Protein AF-A0AA85IZU8-F1 (afdb_monomer)

Foldseek 3Di:
DPPDDPPAQEDEDADLPLPDPPDPDDPNHAYFYPVQVVVCVVVVHNDDRVVGHNDNDPPPPPPPPPPDDD

Nearest PDB structures (foldseek):
  2cou-assembly1_A  TM=8.149E-01  e=1.858E-02  Mus musculus
  8esr-assembly1_n  TM=7.779E-01  e=1.255E-01  Schizosaccharomyces pombe
  8fks-assembly1_SM  TM=7.566E-01  e=1.347E-01  Homo sapiens
  8tlq-assembly1_B  TM=6.064E-01  e=1.170E-01  Saccharomyces cerevisiae
  2d8m-assembly1_A  TM=4.929E-01  e=6.859E-01  Homo sapiens

Radius of gyration: 17.78 Å; Cα contacts (8 Å, |Δi|>4): 52; chains: 1; bounding box: 58×38×28 Å

Sequence (70 aa):
MSDLDSSVTHIVYLNNSKQDPVLPVNKNCFQISASWIWQSIKKSVCLPESQFKIIKQRVCQTSDDNTCHS

pLDDT: mean 74.41, std 18.05, range [40.66, 97.25]

Secondary structure (DSSP, 8-state):
-----TT--EEEES---TTS------TT-EEEETHHHHHHHHHTS---GGGGB-----------------

Organism: Trichobilharzia regenti (NCBI:txid157069)

Solvent-accessible surface area (backbone atoms only — not comparable to full-atom values): 4870 Å² total; per-residue (Å²): 126,86,85,72,63,88,84,56,50,69,47,72,35,87,61,94,53,94,75,68,78,81,71,94,65,61,94,78,42,46,58,30,37,47,64,48,58,58,52,16,59,75,67,74,42,90,64,69,63,82,82,33,52,71,76,81,74,79,74,76,78,77,77,81,79,77,79,81,80,132

InterPro domains:
  IPR036420 BRCT domain superfamily [G3DSA:3.40.50.10190] (1-56)
  IPR036420 BRCT domain superfamily [SSF52113] (3-54)

Mean predicted aligned error: 11.53 Å

Structure (mmCIF, N/CA/C/O backbone):
data_AF-A0AA85IZU8-F1
#
_entry.id   AF-A0AA85IZU8-F1
#
loop_
_atom_site.group_PDB
_atom_site.id
_atom_site.type_symbol
_atom_site.label_atom_id
_atom_site.label_alt_id
_atom_site.label_comp_id
_atom_site.label_asym_id
_atom_site.label_entity_id
_atom_site.label_seq_id
_atom_site.pdbx_PDB_ins_code
_atom_site.Cartn_x
_atom_site.Cartn_y
_atom_site.Cartn_z
_atom_site.occupancy
_atom_site.B_iso_or_equiv
_atom_site.auth_seq_id
_atom_site.auth_comp_id
_atom_site.auth_asym_id
_atom_site.auth_atom_id
_atom_site.pdbx_PDB_model_num
ATOM 1 N N . MET A 1 1 ? 14.761 -10.149 -14.696 1.00 46.44 1 MET A N 1
ATOM 2 C CA . MET A 1 1 ? 14.135 -9.045 -13.937 1.00 46.44 1 MET A CA 1
ATOM 3 C C . MET A 1 1 ? 12.992 -9.675 -13.178 1.00 46.44 1 MET A C 1
ATOM 5 O O . MET A 1 1 ? 12.266 -10.424 -13.805 1.00 46.44 1 MET A O 1
ATOM 9 N N . SER A 1 2 ? 12.924 -9.487 -11.862 1.00 53.62 2 SER A N 1
ATOM 10 C CA . SER A 1 2 ? 11.953 -10.149 -10.985 1.00 53.62 2 SER A CA 1
ATOM 11 C C . SER A 1 2 ? 10.536 -9.996 -11.539 1.00 53.62 2 SER A C 1
ATOM 13 O O . SER A 1 2 ? 10.096 -8.865 -11.745 1.00 53.62 2 SER A O 1
ATOM 15 N N . ASP A 1 3 ? 9.874 -11.119 -11.814 1.00 64.31 3 ASP A N 1
ATOM 16 C CA . ASP A 1 3 ? 8.534 -11.182 -12.398 1.00 64.31 3 ASP A CA 1
ATOM 17 C C . ASP A 1 3 ? 7.511 -10.629 -11.403 1.00 64.31 3 ASP A C 1
ATOM 19 O O . ASP A 1 3 ? 6.936 -11.349 -10.588 1.00 64.31 3 ASP A O 1
ATOM 23 N N . LEU A 1 4 ? 7.333 -9.309 -11.408 1.00 73.25 4 LEU A N 1
ATOM 24 C CA . LEU A 1 4 ? 6.265 -8.681 -10.653 1.00 73.25 4 LEU A CA 1
ATOM 25 C C . LEU A 1 4 ? 4.947 -8.995 -11.364 1.00 73.25 4 LEU A C 1
ATOM 27 O O . LEU A 1 4 ? 4.759 -8.602 -12.517 1.00 73.25 4 LEU A O 1
ATOM 31 N N . ASP A 1 5 ? 4.047 -9.700 -10.677 1.00 80.69 5 ASP A N 1
ATOM 32 C CA . ASP A 1 5 ? 2.739 -10.044 -11.230 1.00 80.69 5 ASP A CA 1
ATOM 33 C C . ASP A 1 5 ? 1.969 -8.769 -11.617 1.00 80.69 5 ASP A C 1
ATOM 35 O O . ASP A 1 5 ? 1.888 -7.795 -10.863 1.00 80.69 5 ASP A O 1
ATOM 39 N N . SER A 1 6 ? 1.385 -8.787 -12.812 1.00 82.12 6 SER A N 1
ATOM 40 C CA . SER A 1 6 ? 0.512 -7.733 -13.325 1.00 82.12 6 SER A CA 1
ATOM 41 C C . SER A 1 6 ? -0.711 -7.443 -12.443 1.00 82.12 6 SER A C 1
ATOM 43 O O . SER A 1 6 ? -1.274 -6.352 -12.542 1.00 82.12 6 SER A O 1
ATOM 45 N N . SER A 1 7 ? -1.117 -8.382 -11.581 1.00 86.69 7 SER A N 1
ATOM 46 C CA . SER A 1 7 ? -2.220 -8.222 -10.631 1.00 86.69 7 SER A CA 1
ATOM 47 C C . SER A 1 7 ? -1.846 -7.414 -9.384 1.00 86.69 7 SER A C 1
ATOM 49 O O . SER A 1 7 ? -2.721 -7.092 -8.576 1.00 86.69 7 SER A O 1
ATOM 51 N N . VAL A 1 8 ? -0.563 -7.096 -9.188 1.00 87.38 8 VAL A N 1
ATOM 52 C CA . VAL A 1 8 ? -0.097 -6.326 -8.031 1.00 87.38 8 VAL A CA 1
ATOM 53 C C . VAL A 1 8 ? -0.596 -4.886 -8.124 1.00 87.38 8 VAL A C 1
ATOM 55 O O . VAL A 1 8 ? -0.322 -4.165 -9.082 1.00 87.38 8 VAL A O 1
ATOM 58 N N . THR A 1 9 ? -1.296 -4.444 -7.078 1.00 89.50 9 THR A N 1
ATOM 59 C CA . THR A 1 9 ? -1.816 -3.073 -6.961 1.00 89.50 9 THR A CA 1
ATOM 60 C C . THR A 1 9 ? -0.977 -2.187 -6.041 1.00 89.50 9 THR A C 1
ATOM 62 O O . THR A 1 9 ? -1.021 -0.965 -6.175 1.00 89.50 9 THR A O 1
ATOM 65 N N . HIS A 1 10 ? -0.195 -2.775 -5.127 1.00 90.00 10 HIS A N 1
ATOM 66 C CA . HIS A 1 10 ? 0.594 -2.055 -4.127 1.00 90.00 10 HIS A CA 1
ATOM 67 C C . HIS A 1 10 ? 1.972 -2.689 -3.938 1.00 90.00 10 HIS A C 1
ATOM 69 O O . HIS A 1 10 ? 2.085 -3.885 -3.680 1.00 90.00 10 HIS A O 1
ATOM 75 N N . ILE A 1 11 ? 3.014 -1.862 -3.977 1.00 88.38 11 ILE A N 1
ATOM 76 C CA . ILE A 1 11 ? 4.355 -2.202 -3.505 1.00 88.38 11 ILE A CA 1
ATOM 77 C C . ILE A 1 11 ? 4.625 -1.399 -2.243 1.00 88.38 11 ILE A C 1
ATOM 79 O O . ILE A 1 11 ? 4.517 -0.167 -2.233 1.00 88.38 11 ILE A O 1
ATOM 83 N N . VAL A 1 12 ? 4.986 -2.115 -1.183 1.00 89.25 12 VAL A N 1
ATOM 84 C CA . VAL A 1 12 ? 5.212 -1.545 0.139 1.00 89.25 12 VAL A CA 1
ATOM 85 C C . VAL A 1 12 ? 6.699 -1.545 0.446 1.00 89.25 12 VAL A C 1
ATOM 87 O O . VAL A 1 12 ? 7.337 -2.595 0.465 1.00 89.25 12 VAL A O 1
ATOM 90 N N . TYR A 1 13 ? 7.239 -0.363 0.726 1.00 86.31 13 TYR A N 1
ATOM 91 C CA . TYR A 1 13 ? 8.637 -0.194 1.102 1.00 86.31 13 TYR A CA 1
ATOM 92 C C . TYR A 1 13 ? 8.759 -0.105 2.623 1.00 86.31 13 TYR A C 1
ATOM 94 O O . TYR A 1 13 ? 8.069 0.687 3.273 1.00 86.31 13 TYR A O 1
ATOM 102 N N . LEU A 1 14 ? 9.634 -0.938 3.190 1.00 81.88 14 LEU A N 1
ATOM 103 C CA . LEU A 1 14 ? 9.859 -1.024 4.636 1.00 81.88 14 LEU A CA 1
ATOM 104 C C . LEU A 1 14 ? 10.606 0.194 5.183 1.00 81.88 14 LEU A C 1
ATOM 106 O O . LEU A 1 14 ? 10.342 0.612 6.308 1.00 81.88 14 LEU A O 1
ATOM 110 N N . ASN A 1 15 ? 11.487 0.794 4.381 1.00 72.00 15 ASN A N 1
ATOM 111 C CA . ASN A 1 15 ? 12.269 1.952 4.777 1.00 72.00 15 ASN A CA 1
ATOM 112 C C . ASN A 1 15 ? 11.871 3.179 3.955 1.00 72.00 15 ASN A C 1
ATOM 114 O O . ASN A 1 15 ? 11.779 3.129 2.735 1.00 72.00 15 ASN A O 1
ATOM 118 N N . ASN A 1 16 ? 11.761 4.336 4.612 1.00 63.56 16 ASN A N 1
ATOM 119 C CA . ASN A 1 16 ? 11.764 5.638 3.928 1.00 63.56 16 ASN A CA 1
ATOM 120 C C . ASN A 1 16 ? 13.181 6.022 3.462 1.00 63.56 16 ASN A C 1
ATOM 122 O O . ASN A 1 16 ? 13.514 7.206 3.353 1.00 63.56 16 ASN A O 1
ATOM 126 N N . SER A 1 17 ? 14.058 5.034 3.264 1.00 56.78 17 SER A N 1
ATOM 127 C CA . SER A 1 17 ? 15.422 5.305 2.862 1.00 56.78 17 SER A CA 1
ATOM 128 C C . SER A 1 17 ? 15.378 5.812 1.432 1.00 56.78 17 SER A C 1
ATOM 130 O O . SER A 1 17 ? 14.834 5.168 0.539 1.00 56.78 17 SER A O 1
ATOM 132 N N . LYS A 1 18 ? 15.984 6.978 1.204 1.00 57.22 18 LYS A N 1
ATOM 133 C CA . LYS A 1 18 ? 16.070 7.638 -0.110 1.00 57.22 18 LYS A CA 1
ATOM 134 C C . LYS A 1 18 ? 16.797 6.793 -1.173 1.00 57.22 18 LYS A C 1
ATOM 136 O O . LYS A 1 18 ? 16.978 7.259 -2.293 1.00 57.22 18 LYS A O 1
ATOM 141 N N . GLN A 1 19 ? 17.255 5.600 -0.798 1.00 55.25 19 GLN A N 1
ATOM 142 C CA . GLN A 1 19 ? 18.080 4.695 -1.582 1.00 55.25 19 GLN A CA 1
ATOM 143 C C . GLN A 1 19 ? 17.311 3.503 -2.150 1.00 55.25 19 GLN A C 1
ATOM 145 O O . GLN A 1 19 ? 17.860 2.835 -3.020 1.00 55.25 19 GLN A O 1
ATOM 150 N N . ASP A 1 20 ? 16.072 3.235 -1.715 1.00 58.88 20 ASP A N 1
ATOM 151 C CA . ASP A 1 20 ? 15.307 2.144 -2.318 1.00 58.88 20 ASP A CA 1
ATOM 152 C C . ASP A 1 20 ? 14.958 2.515 -3.770 1.00 58.88 20 ASP A C 1
ATOM 154 O O . ASP A 1 20 ? 14.293 3.534 -4.022 1.00 58.88 20 ASP A O 1
ATOM 158 N N . PRO A 1 21 ? 15.438 1.742 -4.762 1.00 60.41 21 PRO A N 1
ATOM 159 C CA . PRO A 1 21 ? 15.158 2.029 -6.151 1.00 60.41 21 PRO A CA 1
ATOM 160 C C . PRO A 1 21 ? 13.668 1.800 -6.392 1.00 60.41 21 PRO A C 1
ATOM 162 O O . PRO A 1 21 ? 13.202 0.668 -6.455 1.00 60.41 21 PRO A O 1
ATOM 165 N N . VAL A 1 22 ? 12.921 2.900 -6.532 1.00 65.69 22 VAL A N 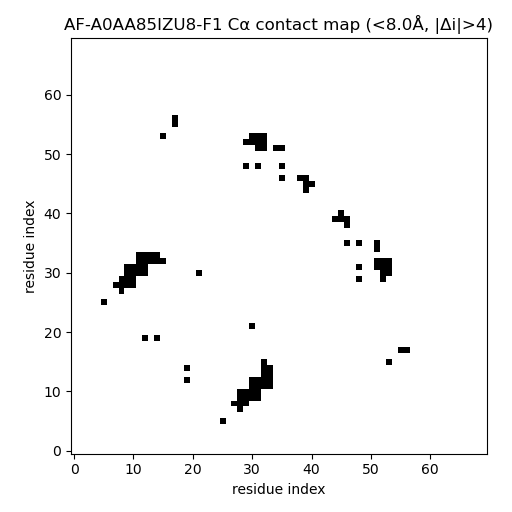1
ATOM 166 C CA . VAL A 1 22 ? 11.542 2.894 -7.040 1.00 65.69 22 VAL A CA 1
ATOM 167 C C . VAL A 1 22 ? 11.536 2.093 -8.333 1.00 65.69 22 VAL A C 1
ATOM 169 O O . VAL A 1 22 ? 12.093 2.540 -9.343 1.00 65.69 22 VAL A O 1
ATOM 172 N N . LEU A 1 23 ? 10.941 0.905 -8.280 1.00 68.12 23 LEU A N 1
ATOM 173 C CA . LEU A 1 23 ? 10.874 0.024 -9.430 1.00 68.12 23 LEU A CA 1
ATOM 174 C C . LEU A 1 23 ? 10.005 0.681 -10.516 1.00 68.12 23 LEU A C 1
ATOM 176 O O . LEU A 1 23 ? 9.016 1.359 -10.196 1.00 68.12 23 LEU A O 1
ATOM 180 N N . PRO A 1 24 ? 10.353 0.514 -11.804 1.00 66.56 24 PRO A N 1
ATOM 181 C CA . PRO A 1 24 ? 9.445 0.849 -12.887 1.00 66.56 24 PRO A CA 1
ATOM 182 C C . PRO A 1 24 ? 8.250 -0.106 -12.804 1.00 66.56 24 PRO A C 1
ATOM 184 O O . PRO A 1 24 ? 8.354 -1.282 -13.135 1.00 66.56 24 PRO A O 1
ATOM 187 N N . VAL A 1 25 ? 7.125 0.400 -12.306 1.00 71.56 25 VAL A N 1
ATOM 188 C CA . VAL A 1 25 ? 5.878 -0.358 -12.154 1.00 71.56 25 VAL A CA 1
ATOM 189 C C . VAL A 1 25 ? 4.840 0.118 -13.153 1.00 71.56 25 VAL A C 1
ATOM 191 O O . VAL A 1 25 ? 4.912 1.235 -13.675 1.00 71.56 25 VAL A O 1
ATOM 194 N N . ASN A 1 26 ? 3.839 -0.726 -13.389 1.00 70.56 26 ASN A N 1
ATOM 195 C CA . ASN A 1 26 ? 2.650 -0.351 -14.139 1.00 70.56 26 ASN A CA 1
ATOM 196 C C . ASN A 1 26 ? 2.015 0.924 -13.540 1.00 70.56 26 ASN A C 1
ATOM 198 O O . ASN A 1 26 ? 2.012 1.108 -12.324 1.00 70.56 26 ASN A O 1
ATOM 202 N N . LYS A 1 27 ? 1.435 1.791 -14.381 1.00 69.50 27 LYS A N 1
ATOM 203 C CA . LYS A 1 27 ? 0.795 3.056 -13.962 1.00 69.50 27 LYS A CA 1
ATOM 204 C C . LYS A 1 27 ? -0.315 2.858 -12.919 1.00 69.50 27 LYS A C 1
ATOM 206 O O . LYS A 1 27 ? -0.628 3.798 -12.197 1.00 69.50 27 LYS A O 1
ATOM 211 N N . ASN A 1 28 ? -0.867 1.647 -12.831 1.00 80.00 28 ASN A N 1
ATOM 212 C CA . ASN A 1 28 ? -1.932 1.273 -11.898 1.00 80.00 28 ASN A CA 1
ATOM 213 C C . ASN A 1 28 ? -1.419 0.696 -10.563 1.00 80.00 28 ASN A C 1
ATOM 215 O O . ASN A 1 28 ? -2.225 0.245 -9.756 1.00 80.00 28 ASN A O 1
ATOM 219 N N . CYS A 1 29 ? -0.104 0.683 -10.326 1.00 84.81 29 CYS A N 1
ATOM 220 C CA . CYS A 1 29 ? 0.492 0.170 -9.096 1.00 84.81 29 CYS A CA 1
ATOM 221 C C . CYS A 1 29 ? 0.963 1.316 -8.191 1.00 84.81 29 CYS A C 1
ATOM 223 O O . CYS A 1 29 ? 1.787 2.148 -8.583 1.00 84.81 29 CYS A O 1
ATOM 225 N N . PHE A 1 30 ? 0.486 1.331 -6.948 1.00 87.88 30 PHE A N 1
ATOM 226 C CA . PHE A 1 30 ? 0.894 2.303 -5.942 1.00 87.88 30 PHE A CA 1
ATOM 227 C C . PHE A 1 30 ? 2.200 1.891 -5.270 1.00 87.88 30 PHE A C 1
ATOM 229 O O . PHE A 1 30 ? 2.422 0.725 -4.955 1.00 87.88 30 PHE A O 1
ATOM 236 N N . GLN A 1 31 ? 3.066 2.871 -5.029 1.00 86.88 31 GLN A N 1
ATOM 237 C CA . GLN A 1 31 ? 4.320 2.698 -4.303 1.00 86.88 31 GLN A CA 1
ATOM 238 C C . GLN A 1 31 ? 4.247 3.519 -3.021 1.00 86.88 31 GLN A C 1
ATOM 240 O O . GLN A 1 31 ? 4.196 4.753 -3.064 1.00 86.88 31 GLN A O 1
ATOM 245 N N . ILE A 1 32 ? 4.176 2.825 -1.892 1.00 89.25 32 ILE A N 1
ATOM 246 C CA . ILE A 1 32 ? 3.793 3.403 -0.603 1.00 89.25 32 ILE A CA 1
ATOM 247 C C . ILE A 1 32 ? 4.693 2.901 0.524 1.00 89.25 32 ILE A C 1
ATOM 249 O O . ILE A 1 32 ? 5.295 1.831 0.447 1.00 89.25 32 ILE A O 1
ATOM 253 N N . SER A 1 33 ? 4.791 3.692 1.587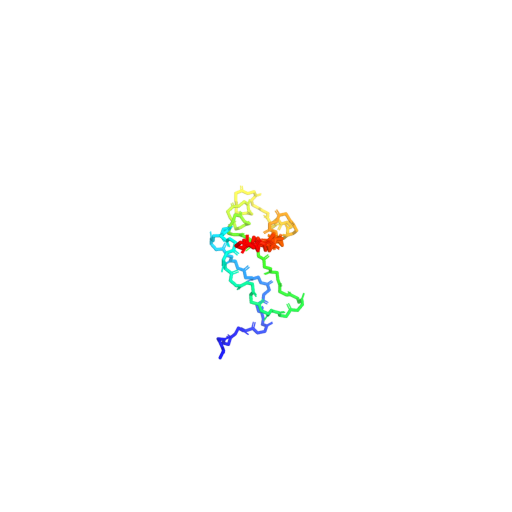 1.00 90.25 33 SER A N 1
ATOM 254 C CA . SER A 1 33 ? 5.540 3.321 2.793 1.00 90.25 33 SER A CA 1
ATOM 255 C C . SER A 1 33 ? 4.777 2.318 3.670 1.00 90.25 33 SER A C 1
ATOM 257 O O . SER A 1 33 ? 3.546 2.335 3.738 1.00 90.25 33 SER A O 1
ATOM 259 N N . ALA A 1 34 ? 5.507 1.475 4.406 1.00 91.44 34 ALA A N 1
ATOM 260 C CA . ALA A 1 34 ? 4.938 0.464 5.306 1.00 91.44 34 ALA A CA 1
ATOM 261 C C . ALA A 1 34 ? 4.039 1.024 6.421 1.00 91.44 34 ALA A C 1
ATOM 263 O O . ALA A 1 34 ? 3.204 0.301 6.968 1.00 91.44 34 ALA A O 1
ATOM 264 N N . SER A 1 35 ? 4.144 2.317 6.739 1.00 92.06 35 SER A N 1
ATOM 265 C CA . SER A 1 35 ? 3.242 2.975 7.689 1.00 92.06 35 SER A CA 1
ATOM 266 C C . SER A 1 35 ? 1.782 2.981 7.217 1.00 92.06 35 SER A C 1
ATOM 268 O O . SER A 1 35 ? 0.889 3.010 8.064 1.00 92.06 35 SER A O 1
ATOM 270 N N . TRP A 1 36 ? 1.525 2.866 5.908 1.00 93.88 36 TRP A N 1
ATOM 271 C CA . TRP A 1 36 ? 0.176 2.718 5.357 1.00 93.8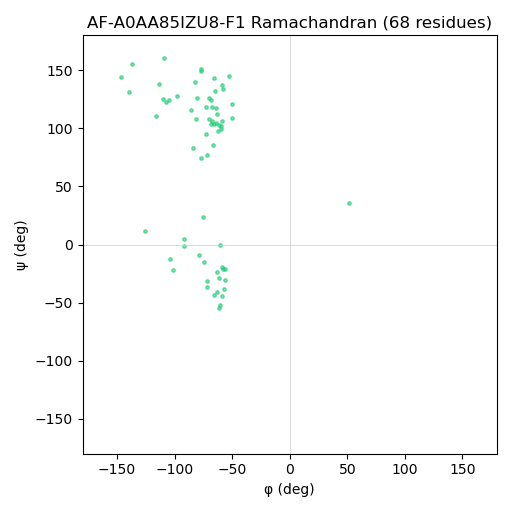8 36 TRP A CA 1
ATOM 272 C C . TRP A 1 36 ? -0.544 1.482 5.904 1.00 93.88 36 TRP A C 1
ATOM 274 O O . TRP A 1 36 ? -1.698 1.589 6.319 1.00 93.88 36 TRP A O 1
ATOM 284 N N . ILE A 1 37 ? 0.146 0.334 5.979 1.00 93.56 37 ILE A N 1
ATOM 285 C CA . ILE A 1 37 ? -0.420 -0.918 6.507 1.00 93.56 37 ILE A CA 1
ATOM 286 C C . ILE A 1 37 ? -0.824 -0.712 7.967 1.00 93.56 37 ILE A C 1
ATOM 288 O O . ILE A 1 37 ? -1.980 -0.909 8.339 1.00 93.56 37 ILE A O 1
ATOM 292 N N . TRP A 1 38 ? 0.118 -0.255 8.794 1.00 93.44 38 TRP A N 1
ATOM 293 C CA . TRP A 1 38 ? -0.103 -0.118 10.231 1.00 93.44 38 TRP A CA 1
ATOM 294 C C . TRP A 1 38 ? -1.204 0.885 10.570 1.00 93.44 38 TRP A C 1
ATOM 296 O O . TRP A 1 38 ? -2.023 0.629 11.451 1.00 93.44 38 TRP A O 1
ATOM 306 N N . GLN A 1 39 ? -1.259 2.015 9.864 1.00 95.00 39 GLN A N 1
ATOM 307 C CA . GLN A 1 39 ? -2.291 3.027 10.086 1.00 95.00 39 GLN A CA 1
ATOM 308 C C . GLN A 1 39 ? -3.664 2.569 9.585 1.00 95.00 39 GLN A C 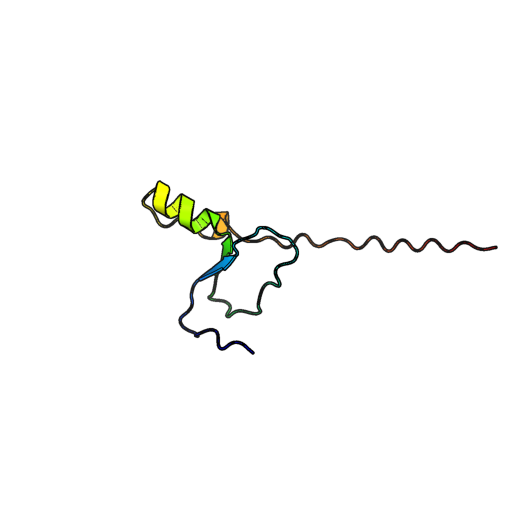1
ATOM 310 O O . GLN A 1 39 ? -4.663 2.851 10.248 1.00 95.00 39 GLN A O 1
ATOM 315 N N . SER A 1 40 ? -3.717 1.842 8.466 1.00 96.56 40 SER A N 1
ATOM 316 C CA . SER A 1 40 ? -4.970 1.294 7.936 1.00 96.56 40 SER A CA 1
ATOM 317 C C . SER A 1 40 ? -5.558 0.238 8.874 1.00 96.56 40 SER A C 1
ATOM 319 O O . SER A 1 40 ? -6.740 0.300 9.210 1.00 96.56 40 SER A O 1
ATOM 321 N N . ILE A 1 41 ? -4.715 -0.659 9.403 1.00 96.31 41 ILE A N 1
ATOM 322 C CA . ILE A 1 41 ? -5.113 -1.630 10.435 1.00 96.31 41 ILE A CA 1
ATOM 323 C C . ILE A 1 41 ? -5.596 -0.899 11.690 1.00 96.31 41 ILE A C 1
ATOM 325 O O . ILE A 1 41 ? -6.705 -1.142 12.159 1.00 96.31 41 ILE A O 1
ATOM 329 N N . LYS A 1 42 ? -4.798 0.040 12.218 1.00 97.25 42 LYS A N 1
ATOM 330 C CA . LYS A 1 42 ? -5.122 0.766 13.456 1.00 97.25 42 LYS A CA 1
ATOM 331 C C . LYS A 1 42 ? -6.468 1.487 13.383 1.00 97.25 42 LYS A C 1
ATOM 333 O O . LYS A 1 42 ? -7.181 1.551 14.379 1.00 97.25 42 LYS A O 1
ATOM 338 N N . LYS A 1 43 ? -6.804 2.055 12.225 1.00 96.19 43 LYS A N 1
ATOM 339 C CA . LYS A 1 43 ? -8.057 2.791 12.013 1.00 96.19 43 LYS A CA 1
ATOM 340 C C . LYS A 1 43 ? -9.195 1.914 11.487 1.00 96.19 43 LYS A C 1
ATOM 342 O O . LYS A 1 43 ? -10.292 2.428 11.303 1.00 96.19 43 LYS A O 1
ATOM 347 N N . SER A 1 44 ? -8.947 0.623 11.255 1.00 96.31 44 SER A N 1
ATOM 348 C CA . SER A 1 44 ? -9.904 -0.314 10.650 1.00 96.31 44 SER A CA 1
ATOM 349 C C . SER A 1 44 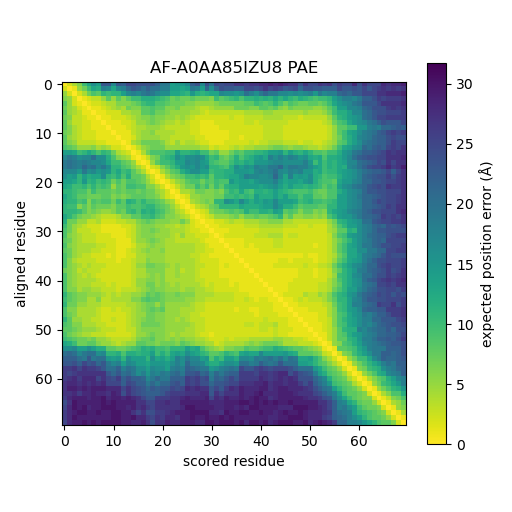? -10.500 0.200 9.330 1.00 96.31 44 SER A C 1
ATOM 351 O O . SER A 1 44 ? -11.671 -0.020 9.036 1.00 96.31 44 SER A O 1
ATOM 353 N N . VAL A 1 45 ? -9.699 0.916 8.536 1.00 95.31 45 VAL A N 1
ATOM 354 C CA . VAL A 1 45 ? -10.108 1.487 7.246 1.00 95.31 45 VAL A CA 1
ATOM 355 C C . VAL A 1 45 ? -8.929 1.486 6.282 1.00 95.31 45 VAL A C 1
ATOM 357 O O . VAL A 1 45 ? -7.796 1.731 6.687 1.00 95.31 45 VAL A O 1
ATOM 360 N N . CYS A 1 46 ? -9.192 1.244 4.998 1.00 93.50 46 CYS A N 1
ATOM 361 C CA . CYS A 1 46 ? -8.186 1.418 3.956 1.00 93.50 46 CYS A CA 1
ATOM 362 C C . CYS A 1 46 ? -7.911 2.915 3.777 1.00 93.50 46 CYS A C 1
ATOM 364 O O . CYS A 1 46 ? -8.778 3.660 3.314 1.00 93.50 46 CYS A O 1
ATOM 366 N N . LEU A 1 47 ? -6.740 3.376 4.213 1.00 95.00 47 LEU A N 1
ATOM 367 C CA . LEU A 1 47 ? -6.384 4.784 4.093 1.00 95.00 47 LEU A CA 1
ATOM 368 C C . LEU A 1 47 ? -5.963 5.122 2.661 1.00 95.00 47 LEU A C 1
ATOM 370 O O . LEU A 1 47 ? -5.374 4.283 1.984 1.00 95.00 47 LEU A O 1
ATOM 374 N N . PRO A 1 48 ? -6.198 6.358 2.198 1.00 94.56 48 PRO A N 1
ATOM 375 C CA . PRO A 1 48 ? -5.816 6.754 0.849 1.00 94.56 48 PRO A CA 1
ATOM 376 C C . PRO A 1 48 ? -4.291 6.733 0.671 1.00 94.56 48 PRO A C 1
ATOM 378 O O . PRO A 1 48 ? -3.539 7.307 1.465 1.00 94.56 48 PRO A O 1
ATOM 381 N N . GLU A 1 49 ? -3.835 6.123 -0.420 1.00 92.06 49 GLU A N 1
ATOM 382 C CA . GLU A 1 49 ? -2.427 5.880 -0.755 1.00 92.06 49 GLU A CA 1
ATOM 383 C C . GLU A 1 49 ? -1.643 7.191 -0.905 1.00 92.06 49 GLU A C 1
ATOM 385 O O . GLU A 1 49 ? -0.444 7.255 -0.627 1.00 92.06 49 GLU A O 1
ATOM 390 N N . SER A 1 50 ? -2.326 8.270 -1.305 1.00 89.81 50 SER A N 1
ATOM 391 C CA .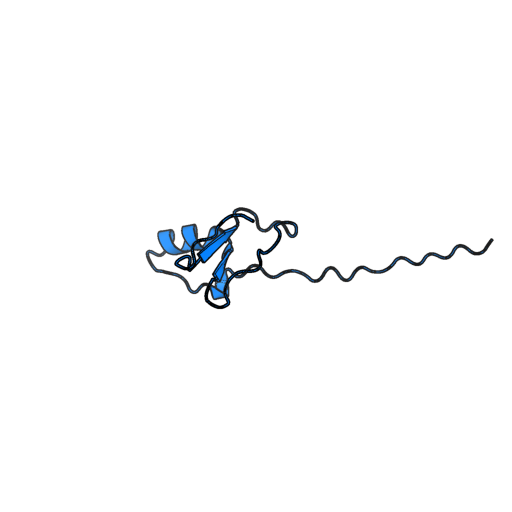 SER A 1 50 ? -1.757 9.613 -1.465 1.00 89.81 50 SER A CA 1
ATOM 392 C C . SER A 1 50 ? -1.083 10.146 -0.199 1.00 89.81 50 SER A C 1
ATOM 394 O O . SER A 1 50 ? -0.102 10.879 -0.316 1.00 89.81 50 SER A O 1
ATOM 396 N N . GLN A 1 51 ? -1.551 9.745 0.987 1.00 90.00 51 GLN A N 1
ATOM 397 C CA . GLN A 1 51 ? -0.984 10.153 2.277 1.00 90.00 51 GLN A CA 1
ATOM 398 C C . GLN A 1 51 ? 0.353 9.464 2.596 1.00 90.00 51 GLN A C 1
ATOM 400 O O . GLN A 1 51 ? 1.076 9.910 3.483 1.00 90.00 51 GLN A O 1
ATOM 405 N N . PHE A 1 52 ? 0.687 8.389 1.879 1.00 89.88 52 PHE A N 1
ATOM 406 C CA . PHE A 1 52 ? 1.814 7.504 2.186 1.00 89.88 52 PHE A CA 1
ATOM 407 C C . PHE A 1 52 ? 2.774 7.325 1.004 1.00 89.88 52 PHE A C 1
ATOM 409 O O . PHE A 1 52 ? 3.639 6.443 1.043 1.00 89.88 52 PHE A O 1
ATOM 416 N N . LYS A 1 53 ? 2.623 8.156 -0.039 1.00 84.50 53 LYS A N 1
ATOM 417 C CA . LYS A 1 53 ? 3.481 8.164 -1.227 1.00 84.50 53 LYS A CA 1
ATOM 418 C C . LYS A 1 53 ? 4.936 8.423 -0.858 1.00 84.50 53 LYS A C 1
ATOM 420 O O . LYS A 1 53 ? 5.259 9.344 -0.111 1.00 84.50 53 LYS A O 1
ATOM 425 N N . ILE A 1 54 ? 5.823 7.661 -1.481 1.00 79.88 54 ILE A N 1
ATOM 426 C CA . ILE A 1 54 ? 7.265 7.855 -1.359 1.00 79.88 54 ILE A CA 1
ATOM 427 C C . ILE A 1 54 ? 7.673 8.976 -2.320 1.00 79.88 54 ILE A C 1
ATOM 429 O O . ILE A 1 54 ? 7.660 8.807 -3.539 1.00 79.88 54 ILE A O 1
ATOM 433 N N . ILE A 1 55 ? 8.006 10.151 -1.781 1.00 67.12 55 ILE A N 1
ATOM 434 C CA . ILE A 1 55 ? 8.513 11.276 -2.574 1.00 67.12 55 ILE A CA 1
ATOM 435 C C . ILE A 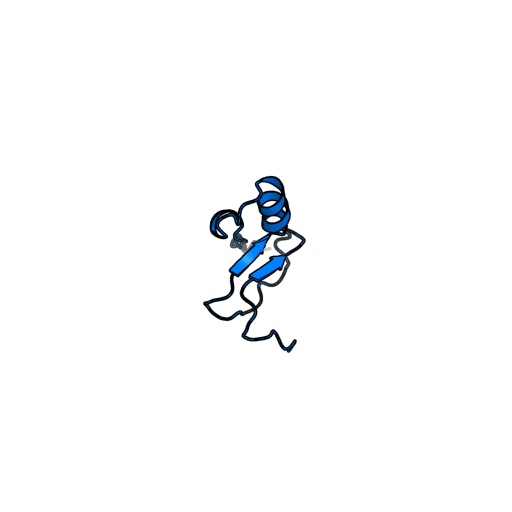1 55 ? 10.027 11.105 -2.722 1.00 67.12 55 ILE A C 1
ATOM 437 O O . ILE A 1 55 ? 10.764 11.203 -1.740 1.00 67.12 55 ILE A O 1
ATOM 441 N N . LYS A 1 56 ? 10.518 10.906 -3.953 1.00 60.69 56 LYS A N 1
ATOM 442 C CA . LYS A 1 56 ? 11.944 11.109 -4.242 1.00 60.69 56 LYS A CA 1
ATOM 443 C C . LYS A 1 56 ? 12.256 12.585 -4.000 1.00 60.69 56 LYS A C 1
ATOM 445 O O . LYS A 1 56 ? 11.795 13.436 -4.760 1.00 60.69 56 LYS A O 1
ATOM 450 N N . GLN A 1 57 ? 13.050 12.912 -2.982 1.00 44.34 57 GLN A N 1
ATOM 451 C CA . GLN A 1 57 ? 13.743 14.197 -3.008 1.00 44.34 57 GLN A CA 1
ATOM 452 C C . GLN A 1 57 ? 14.694 14.145 -4.204 1.00 44.34 57 GLN A C 1
ATOM 454 O O . GLN A 1 57 ? 15.584 13.295 -4.241 1.00 44.34 57 GLN A O 1
ATOM 459 N N . ARG A 1 58 ? 14.495 15.019 -5.200 1.00 45.00 58 ARG A N 1
ATOM 460 C CA . ARG A 1 58 ? 15.573 15.329 -6.139 1.00 45.00 58 ARG A CA 1
ATOM 461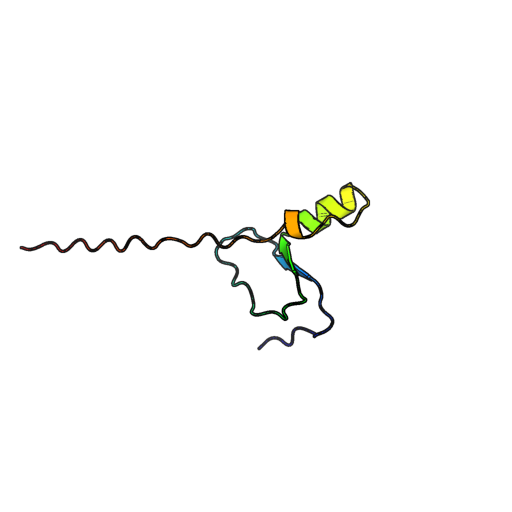 C C . ARG A 1 58 ? 16.701 15.868 -5.274 1.00 45.00 58 ARG A C 1
ATOM 463 O O . ARG A 1 58 ? 16.588 16.964 -4.733 1.00 45.00 58 ARG A O 1
ATOM 470 N N . VAL A 1 59 ? 17.743 15.071 -5.079 1.00 44.44 59 VAL A N 1
ATOM 471 C CA . VAL A 1 59 ? 19.010 15.611 -4.612 1.00 44.44 59 VAL A CA 1
ATOM 472 C C . VAL A 1 59 ? 19.443 16.532 -5.744 1.00 44.44 59 VAL A C 1
ATOM 474 O O . VAL A 1 59 ? 19.794 16.053 -6.820 1.00 44.44 59 VAL A O 1
ATOM 477 N N . CYS A 1 60 ? 19.312 17.847 -5.561 1.00 40.66 60 CYS A N 1
ATOM 478 C CA . CYS A 1 60 ? 20.097 18.776 -6.354 1.00 40.66 60 CYS A CA 1
ATOM 479 C C . CYS A 1 60 ? 21.543 18.406 -6.039 1.00 40.66 60 CYS A C 1
ATOM 481 O O . CYS A 1 60 ? 22.017 18.674 -4.939 1.00 40.66 60 CYS A O 1
ATOM 483 N N . GLN A 1 61 ? 22.196 17.682 -6.946 1.00 43.09 61 GLN A N 1
ATOM 484 C CA . GLN A 1 61 ? 23.641 17.579 -6.929 1.00 43.09 61 GLN A CA 1
ATOM 485 C C . GLN A 1 61 ? 24.134 19.006 -7.159 1.00 43.09 61 GLN A C 1
ATOM 487 O O . GLN A 1 61 ? 24.114 19.496 -8.285 1.00 43.09 61 GLN A O 1
ATOM 492 N N . THR A 1 62 ? 24.475 19.716 -6.087 1.00 45.88 62 THR A N 1
ATOM 493 C CA . THR A 1 62 ? 25.421 20.817 -6.196 1.00 45.88 62 THR A CA 1
ATOM 494 C C . THR A 1 62 ? 26.713 20.179 -6.676 1.00 45.88 62 THR A C 1
ATOM 496 O O . THR A 1 62 ? 27.373 19.443 -5.948 1.00 45.88 62 THR A O 1
ATOM 499 N N . SER A 1 63 ? 26.983 20.349 -7.965 1.00 48.28 63 SER A N 1
ATOM 500 C CA . SER A 1 63 ? 28.294 20.152 -8.552 1.00 48.28 63 SER A CA 1
ATOM 501 C C . SER A 1 63 ? 29.242 21.124 -7.856 1.00 48.28 63 SER A C 1
ATOM 503 O O . SER A 1 63 ? 29.240 22.314 -8.169 1.00 48.28 63 SER A O 1
ATOM 505 N N . ASP A 1 64 ? 30.001 20.628 -6.882 1.00 52.66 64 ASP A N 1
ATOM 506 C CA . ASP A 1 64 ? 31.146 21.341 -6.324 1.00 52.66 64 ASP A CA 1
ATOM 507 C C . ASP A 1 64 ? 32.268 21.335 -7.372 1.00 52.66 64 ASP A C 1
ATOM 509 O O . ASP A 1 64 ? 33.219 20.560 -7.299 1.00 52.66 64 ASP A O 1
ATOM 513 N N . ASP A 1 65 ? 32.132 22.194 -8.383 1.00 51.16 65 ASP A N 1
ATOM 514 C CA . ASP A 1 65 ? 33.219 22.557 -9.292 1.00 51.16 65 ASP A CA 1
ATOM 515 C C . ASP A 1 65 ? 34.138 23.550 -8.559 1.00 51.16 65 ASP A C 1
ATOM 517 O O . ASP A 1 65 ? 34.118 24.760 -8.780 1.00 51.16 65 ASP A O 1
ATOM 521 N N . ASN A 1 66 ? 34.933 23.041 -7.614 1.00 52.59 66 ASN A N 1
ATOM 522 C CA . ASN A 1 66 ? 36.075 23.777 -7.075 1.00 52.59 66 ASN A CA 1
ATOM 523 C C . ASN A 1 66 ? 37.270 23.568 -8.011 1.00 52.59 66 ASN A C 1
ATOM 525 O O . ASN A 1 66 ? 38.130 22.714 -7.790 1.00 52.59 66 ASN A O 1
ATOM 529 N N . THR A 1 67 ? 37.330 24.366 -9.076 1.00 52.03 67 THR A N 1
ATOM 530 C CA . THR A 1 67 ? 38.550 24.528 -9.869 1.00 52.03 67 THR A CA 1
ATOM 531 C C . THR A 1 67 ? 39.553 25.361 -9.063 1.00 52.03 67 THR A C 1
ATOM 533 O O . THR A 1 67 ? 39.517 26.590 -9.073 1.00 52.03 67 THR A O 1
ATOM 536 N N . CYS A 1 68 ? 40.462 24.697 -8.344 1.00 51.69 68 CYS A N 1
ATOM 537 C CA . CYS A 1 68 ? 41.701 25.320 -7.877 1.00 51.69 68 CYS A CA 1
ATOM 538 C C . CYS A 1 68 ? 42.586 25.611 -9.096 1.00 51.69 68 CYS A C 1
ATOM 540 O O . CYS A 1 68 ? 43.213 24.699 -9.635 1.00 51.69 68 CYS A O 1
ATOM 542 N N . HIS A 1 69 ? 42.650 26.869 -9.527 1.00 51.84 69 HIS A N 1
ATOM 543 C CA . HIS A 1 69 ? 43.756 27.324 -10.364 1.00 51.84 69 HIS A CA 1
ATOM 544 C C . HIS A 1 69 ? 44.968 27.616 -9.475 1.00 51.84 69 HIS A C 1
ATOM 546 O 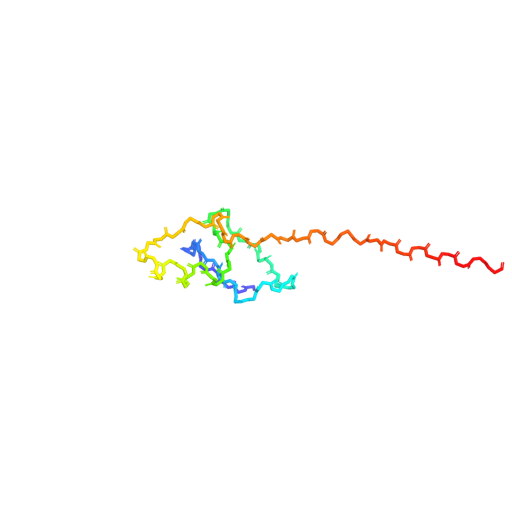O . HIS A 1 69 ? 44.855 28.307 -8.462 1.00 51.84 69 HIS A O 1
ATOM 552 N N . SER A 1 70 ? 46.080 26.979 -9.850 1.00 55.44 70 SER A N 1
ATOM 553 C CA . SER A 1 70 ? 47.425 27.119 -9.280 1.00 55.44 70 SER A CA 1
ATOM 554 C C . SER A 1 70 ? 48.022 28.503 -9.504 1.00 55.44 70 SER A C 1
ATOM 556 O O . SER A 1 70 ? 47.626 29.155 -10.496 1.00 55.44 70 SER A O 1
#